Protein AF-A0A932NVS7-F1 (afdb_monomer_lite)

Secondary structure (DSSP, 8-state):
-HHHHHHHHHHHHHHHHHHHHHHH-HHHHHHHHHHHHHHTT--TT------TTSHHHHHHHSPPP--

pLDDT: mean 81.09, std 6.89, range [47.22, 89.62]

Foldseek 3Di:
DVVVVVVVVVVVVVVVVLVVCCVVPVVLSVLVVVVVVVVVVDDPPDDDDDDCPDPVVCCVVDPDDDD

Radius of gyration: 15.68 Å; chains: 1; bounding box: 35×20×44 Å

Sequence (67 aa):
EQSQRLQGEGDATATAIYAAAYEQNPHFYIFLRTLEAYDDILTPETLLVLPGDSAMFRLLSNPPSGK

Structure (mmCIF, N/CA/C/O backbone):
data_AF-A0A932NVS7-F1
#
_entry.id   AF-A0A932NVS7-F1
#
loop_
_atom_site.group_PDB
_atom_site.id
_atom_site.type_symbol
_atom_site.label_atom_id
_atom_site.label_alt_id
_atom_site.label_comp_id
_atom_site.label_asym_id
_atom_site.label_entity_id
_atom_site.label_seq_id
_atom_site.pdbx_PDB_ins_code
_atom_site.Cartn_x
_atom_site.Cartn_y
_atom_site.Cartn_z
_atom_site.occupancy
_atom_site.B_iso_or_equiv
_atom_site.auth_seq_id
_atom_site.auth_comp_id
_atom_site.auth_asym_id
_atom_site.auth_atom_id
_atom_site.pdbx_PDB_model_num
ATOM 1 N N . GLU A 1 1 ? -10.401 -10.783 25.734 1.00 70.81 1 GLU A N 1
ATOM 2 C CA . GLU A 1 1 ? -11.820 -10.552 25.374 1.00 70.81 1 GLU A CA 1
ATOM 3 C C . GLU A 1 1 ? -12.094 -9.177 24.758 1.00 70.81 1 GLU A C 1
ATOM 5 O O . GLU A 1 1 ? -12.445 -9.136 23.588 1.00 70.81 1 GLU A O 1
ATOM 10 N N . GLN A 1 2 ? -11.901 -8.045 25.454 1.00 75.81 2 GLN A N 1
ATOM 11 C CA . GLN A 1 2 ? -12.185 -6.718 24.860 1.00 75.81 2 GLN A CA 1
ATOM 12 C C . GLN A 1 2 ? -11.336 -6.380 23.621 1.00 75.81 2 GLN A C 1
ATOM 14 O O . GLN A 1 2 ? -11.879 -5.872 22.648 1.00 75.81 2 GLN A O 1
ATOM 19 N N . SER A 1 3 ? -10.039 -6.707 23.621 1.00 83.31 3 SER A N 1
ATOM 20 C CA . SER A 1 3 ? -9.158 -6.480 22.461 1.00 83.31 3 SER A CA 1
ATOM 21 C C . SER A 1 3 ? -9.579 -7.292 21.228 1.00 83.31 3 SER A C 1
ATOM 23 O O . SER A 1 3 ? -9.574 -6.752 20.130 1.00 83.31 3 SER A O 1
ATOM 25 N N . GLN A 1 4 ? -10.027 -8.538 21.410 1.00 83.00 4 GLN A N 1
ATOM 26 C CA . GLN A 1 4 ? -10.513 -9.381 20.310 1.00 83.00 4 GLN A CA 1
ATOM 27 C C . GLN A 1 4 ? -11.847 -8.886 19.744 1.00 83.00 4 GLN A C 1
ATOM 29 O O . GLN A 1 4 ? -12.048 -8.954 18.538 1.00 83.00 4 GLN A O 1
ATOM 34 N N . ARG A 1 5 ? -12.748 -8.354 20.586 1.00 85.25 5 ARG A N 1
ATOM 35 C CA . ARG A 1 5 ? -13.972 -7.701 20.089 1.00 85.25 5 ARG A CA 1
ATOM 36 C C . ARG A 1 5 ? -13.652 -6.458 19.269 1.00 85.25 5 ARG A C 1
ATOM 38 O O . ARG A 1 5 ? -14.209 -6.305 18.194 1.00 85.25 5 ARG A O 1
ATOM 45 N N . LEU A 1 6 ? -12.745 -5.610 19.757 1.00 88.38 6 LEU A N 1
ATOM 46 C CA . LEU A 1 6 ? -12.359 -4.386 19.055 1.00 88.38 6 LEU A CA 1
ATOM 47 C C . LEU A 1 6 ? -11.701 -4.699 17.700 1.00 88.38 6 LEU A C 1
ATOM 49 O O . LEU A 1 6 ? -12.000 -4.045 16.708 1.00 88.38 6 LEU A O 1
ATOM 53 N N . GLN A 1 7 ? -10.856 -5.735 17.647 1.00 85.81 7 GLN A N 1
ATOM 54 C CA . GLN A 1 7 ? -10.299 -6.247 16.392 1.00 85.81 7 GLN A CA 1
ATOM 55 C C . GLN A 1 7 ? -11.393 -6.764 15.454 1.00 85.81 7 GLN A C 1
ATOM 57 O O . GLN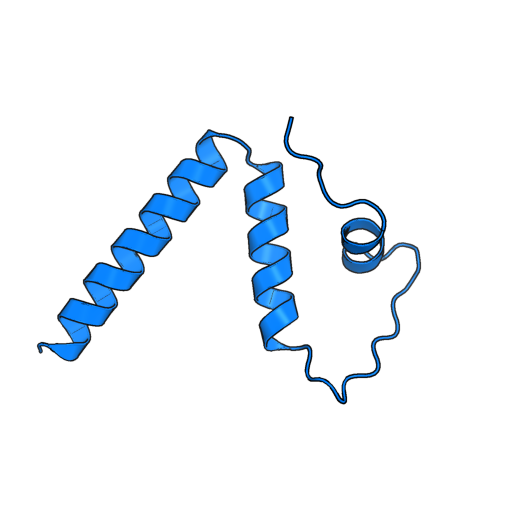 A 1 7 ? -11.441 -6.350 14.304 1.00 85.81 7 GLN A O 1
ATOM 62 N N . GLY A 1 8 ? -12.317 -7.591 15.952 1.00 88.88 8 GLY A N 1
ATOM 63 C CA . GLY A 1 8 ? -13.406 -8.132 15.135 1.00 88.88 8 GLY A CA 1
ATOM 64 C C . GLY A 1 8 ? -14.358 -7.062 14.588 1.00 88.88 8 GLY A C 1
ATOM 65 O O . GLY A 1 8 ? -14.805 -7.161 13.449 1.00 88.88 8 GLY A O 1
ATOM 66 N N . GLU A 1 9 ? -14.647 -6.016 15.365 1.00 89.62 9 GLU A N 1
ATOM 67 C CA . GLU A 1 9 ? -15.435 -4.855 14.921 1.00 89.62 9 GLU A CA 1
ATOM 68 C C . GLU A 1 9 ? -14.693 -4.051 13.834 1.00 89.62 9 GLU A C 1
ATOM 70 O O . GLU A 1 9 ? -15.305 -3.607 12.855 1.00 89.62 9 GLU A O 1
ATOM 75 N N . GLY A 1 10 ? -13.369 -3.916 13.966 1.00 88.81 10 GLY A N 1
ATOM 76 C CA . GLY A 1 10 ? -12.502 -3.309 12.956 1.00 88.81 10 GLY A CA 1
ATOM 77 C C . GLY A 1 10 ? -12.473 -4.105 11.651 1.00 88.81 10 GLY A C 1
ATOM 78 O O . GLY A 1 10 ? -12.726 -3.541 10.586 1.00 88.81 10 GLY A O 1
ATOM 79 N N . ASP A 1 11 ? -12.261 -5.418 11.734 1.00 85.62 11 ASP A N 1
ATOM 80 C CA . ASP A 1 11 ? -12.223 -6.318 10.577 1.00 85.62 11 ASP A CA 1
ATOM 81 C C . ASP A 1 11 ? -13.565 -6.339 9.833 1.00 85.62 11 ASP A C 1
ATOM 83 O O . ASP A 1 11 ? -13.605 -6.297 8.598 1.00 85.62 11 ASP A O 1
ATOM 87 N N . ALA A 1 12 ? -14.682 -6.343 10.570 1.00 88.69 12 ALA A N 1
ATOM 88 C CA . ALA A 1 12 ? -16.022 -6.268 9.994 1.00 88.69 12 ALA A CA 1
ATOM 89 C C . ALA A 1 12 ? -16.248 -4.947 9.243 1.00 88.69 12 ALA A C 1
ATOM 91 O O . ALA A 1 12 ? -16.794 -4.940 8.138 1.00 88.69 12 ALA A O 1
ATOM 92 N N . THR A 1 13 ? -15.788 -3.832 9.815 1.00 88.88 13 THR A N 1
ATOM 93 C CA . THR A 1 13 ? -15.917 -2.504 9.203 1.00 88.88 13 THR A CA 1
ATOM 94 C C . THR A 1 13 ? -15.056 -2.379 7.948 1.00 88.88 13 THR A C 1
ATOM 96 O O . THR A 1 13 ? -15.547 -1.931 6.912 1.00 88.88 13 THR A O 1
ATOM 99 N N . ALA A 1 14 ? -13.800 -2.831 8.004 1.00 83.00 14 ALA A N 1
ATOM 100 C CA . ALA A 1 14 ? -12.907 -2.853 6.849 1.00 83.00 14 ALA A CA 1
ATOM 101 C C . ALA A 1 14 ? -13.498 -3.701 5.714 1.00 83.00 14 ALA A C 1
ATOM 103 O O . ALA A 1 14 ? -13.594 -3.245 4.576 1.00 83.00 14 ALA A O 1
ATOM 104 N N . THR A 1 15 ? -13.998 -4.896 6.040 1.00 82.56 15 THR A N 1
ATOM 105 C CA . THR A 1 15 ? -14.656 -5.789 5.074 1.00 82.56 15 THR A CA 1
ATOM 106 C C . THR A 1 15 ? -15.867 -5.127 4.414 1.00 82.56 15 THR A C 1
ATOM 108 O O . THR A 1 15 ? -16.024 -5.219 3.198 1.00 82.56 15 THR A O 1
ATOM 111 N N . ALA A 1 16 ? -16.704 -4.423 5.182 1.00 86.62 16 ALA A N 1
ATOM 112 C CA . ALA A 1 16 ? -17.870 -3.720 4.648 1.00 86.62 16 ALA A CA 1
ATOM 113 C C . ALA A 1 16 ? -17.484 -2.573 3.694 1.00 86.62 16 ALA A C 1
ATOM 115 O O . ALA A 1 16 ? -18.094 -2.424 2.635 1.00 86.62 16 ALA A O 1
ATOM 116 N N . ILE A 1 17 ? -16.449 -1.796 4.031 1.00 83.31 17 ILE A N 1
ATOM 117 C CA . ILE A 1 17 ? -15.922 -0.725 3.169 1.00 83.31 17 ILE A CA 1
ATOM 118 C C . ILE A 1 17 ? -15.361 -1.312 1.869 1.00 83.31 17 ILE A C 1
ATOM 120 O O . ILE A 1 17 ? -15.658 -0.809 0.784 1.00 83.31 17 ILE A O 1
ATOM 124 N N . TYR A 1 18 ? -14.599 -2.403 1.962 1.00 74.38 18 TYR A N 1
ATOM 125 C CA . TYR A 1 18 ? -14.056 -3.093 0.795 1.00 74.38 18 TYR A CA 1
ATOM 126 C C . TYR A 1 18 ? -15.153 -3.659 -0.113 1.00 74.38 18 TYR A C 1
ATOM 128 O O . TYR A 1 18 ? -15.074 -3.494 -1.331 1.00 74.38 18 TYR A O 1
ATOM 136 N N . ALA A 1 19 ? -16.197 -4.267 0.458 1.00 80.00 19 ALA A N 1
ATOM 137 C CA . ALA A 1 19 ? -17.3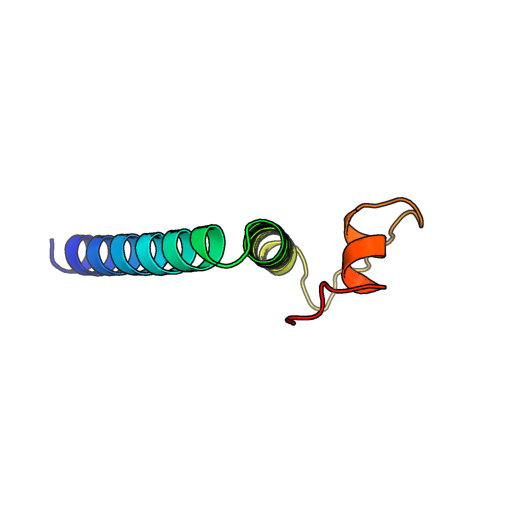44 -4.762 -0.300 1.00 80.00 19 ALA A CA 1
ATOM 138 C C . ALA A 1 19 ? -18.082 -3.624 -1.025 1.00 80.00 19 ALA A C 1
ATOM 140 O O . ALA A 1 19 ? -18.323 -3.718 -2.226 1.00 80.00 19 ALA A O 1
ATOM 141 N N . ALA A 1 20 ? -18.348 -2.510 -0.337 1.00 81.94 20 ALA A N 1
ATOM 142 C CA . ALA A 1 20 ? -18.998 -1.344 -0.934 1.00 81.94 20 ALA A CA 1
ATOM 143 C C . ALA A 1 20 ? -18.162 -0.716 -2.067 1.00 81.94 20 ALA A C 1
ATOM 145 O O . ALA A 1 20 ? -18.707 -0.303 -3.090 1.00 81.94 20 ALA A O 1
ATOM 146 N N . ALA A 1 21 ? -16.835 -0.664 -1.915 1.00 76.94 21 ALA A N 1
ATOM 147 C CA . ALA A 1 21 ? -15.935 -0.180 -2.960 1.00 76.94 21 ALA A CA 1
ATOM 148 C C . ALA A 1 21 ? -15.919 -1.113 -4.182 1.00 76.94 21 ALA A C 1
ATOM 150 O O . ALA A 1 21 ? -15.915 -0.636 -5.317 1.00 76.94 21 ALA A O 1
ATOM 151 N N . TYR A 1 22 ? -15.949 -2.432 -3.963 1.00 73.56 22 TYR A N 1
ATOM 152 C CA . TYR A 1 22 ? -16.034 -3.423 -5.036 1.00 73.56 22 TYR A CA 1
ATOM 153 C C . TYR A 1 22 ? -17.350 -3.318 -5.815 1.00 73.56 22 TYR A C 1
ATOM 155 O O . TYR A 1 22 ? -17.333 -3.364 -7.043 1.00 7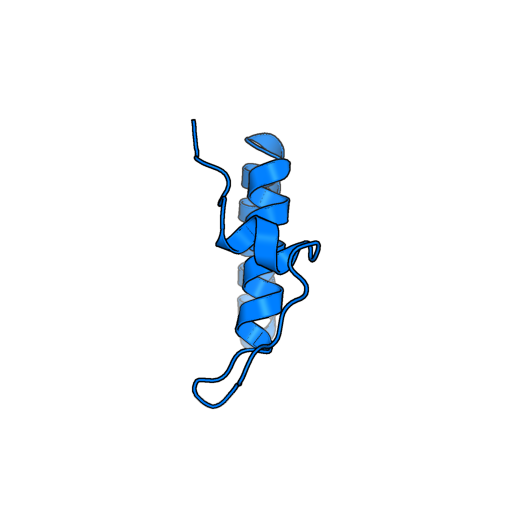3.56 22 TYR A O 1
ATOM 163 N N . GLU A 1 23 ? -18.476 -3.127 -5.122 1.00 78.75 23 GLU A N 1
ATOM 164 C CA . GLU A 1 23 ? -19.794 -2.944 -5.746 1.00 78.75 23 GLU A CA 1
ATOM 165 C C . GLU A 1 23 ? -19.872 -1.674 -6.604 1.00 78.75 23 GLU A C 1
ATOM 167 O O . GLU A 1 23 ? -20.528 -1.674 -7.646 1.00 78.75 23 GLU A O 1
ATOM 172 N N . GLN A 1 24 ? -19.189 -0.600 -6.197 1.00 80.50 24 GLN A N 1
ATOM 173 C CA . GLN A 1 24 ? -19.161 0.657 -6.948 1.00 80.50 24 GLN A CA 1
ATOM 174 C C . GLN A 1 24 ? -18.179 0.618 -8.120 1.00 80.50 24 GLN A C 1
ATOM 176 O O . GLN A 1 24 ? -18.498 1.091 -9.211 1.00 80.50 24 GLN A O 1
ATOM 181 N N . ASN A 1 25 ? -16.974 0.082 -7.908 1.00 81.56 25 ASN A N 1
ATOM 182 C CA . ASN A 1 25 ? -15.959 -0.028 -8.948 1.00 81.56 25 ASN A CA 1
ATOM 183 C C . ASN A 1 25 ? -14.929 -1.135 -8.621 1.00 81.56 25 ASN A C 1
ATOM 185 O O . ASN A 1 25 ? -13.960 -0.896 -7.889 1.00 81.56 25 ASN A O 1
ATOM 189 N N . PRO A 1 26 ? -15.056 -2.325 -9.238 1.00 78.56 26 PRO A N 1
ATOM 190 C CA . PRO A 1 26 ? -14.127 -3.436 -9.029 1.00 78.56 26 PRO A CA 1
ATOM 191 C C . PRO A 1 26 ? -12.668 -3.095 -9.361 1.00 78.56 26 PRO A C 1
ATOM 193 O O . PRO A 1 26 ? -11.749 -3.583 -8.703 1.00 78.56 26 PRO A O 1
ATOM 196 N N . HIS A 1 27 ? -12.435 -2.239 -10.363 1.00 77.31 27 HIS A N 1
ATOM 197 C CA . HIS A 1 27 ? -11.087 -1.831 -10.764 1.00 77.31 27 HIS A CA 1
ATOM 198 C C . HIS A 1 27 ? -10.440 -0.905 -9.731 1.00 77.31 27 HIS A C 1
ATOM 200 O O . HIS A 1 27 ? -9.242 -1.020 -9.473 1.00 77.31 27 HIS A O 1
ATOM 206 N N . PHE A 1 28 ? -11.226 -0.023 -9.114 1.00 78.00 28 PHE A N 1
ATOM 207 C CA . PHE A 1 28 ? -10.752 0.851 -8.044 1.00 78.00 28 PHE A CA 1
ATOM 208 C C . PHE A 1 28 ? -10.399 0.059 -6.779 1.00 78.00 28 PHE A C 1
ATOM 210 O O . PHE A 1 28 ? -9.353 0.297 -6.181 1.00 78.00 28 PHE A O 1
ATOM 217 N N . TYR A 1 29 ? -11.213 -0.937 -6.416 1.00 80.56 29 TYR A N 1
ATOM 218 C CA . TYR A 1 29 ? -10.907 -1.834 -5.299 1.00 80.56 29 TYR A CA 1
ATOM 219 C C . TYR A 1 29 ? -9.587 -2.591 -5.505 1.00 80.56 29 TYR A C 1
ATOM 221 O O . TYR A 1 29 ? -8.727 -2.594 -4.623 1.00 80.56 29 TYR A O 1
ATOM 229 N N . ILE A 1 30 ? -9.402 -3.202 -6.683 1.00 80.44 30 ILE A N 1
ATOM 230 C CA . ILE A 1 30 ? -8.164 -3.925 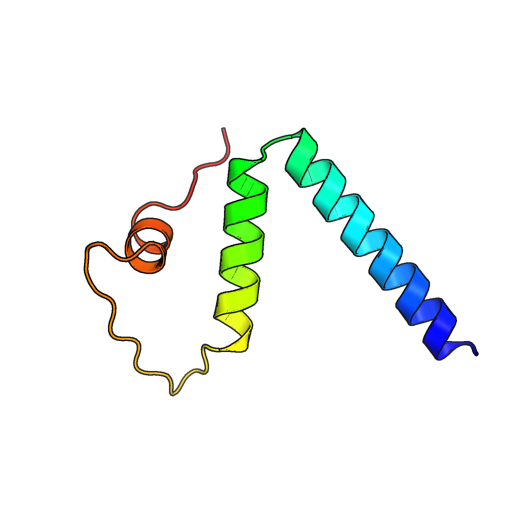-7.010 1.00 80.44 30 ILE A CA 1
ATOM 231 C C . ILE A 1 30 ? -6.963 -2.978 -6.943 1.00 80.44 30 ILE A C 1
ATOM 233 O O . ILE A 1 30 ? -5.928 -3.345 -6.391 1.00 80.44 30 ILE A O 1
ATOM 237 N N . PHE A 1 31 ? -7.103 -1.755 -7.456 1.00 81.19 31 PHE A N 1
ATOM 238 C CA . PHE A 1 31 ? -6.066 -0.731 -7.371 1.00 81.19 31 PHE A CA 1
ATOM 239 C C . PHE A 1 31 ? -5.693 -0.397 -5.921 1.00 81.19 31 PHE A C 1
ATOM 241 O O . PHE A 1 31 ? -4.514 -0.458 -5.577 1.00 81.19 31 PHE A O 1
ATOM 248 N N . LEU A 1 32 ? -6.680 -0.115 -5.066 1.00 80.00 32 LEU A N 1
ATOM 249 C CA . LEU A 1 32 ? -6.449 0.243 -3.666 1.00 80.00 32 LEU A CA 1
ATOM 250 C C . LEU A 1 32 ? -5.775 -0.895 -2.888 1.00 80.00 32 LEU A C 1
ATOM 252 O O . LEU A 1 32 ? -4.769 -0.661 -2.224 1.00 80.00 32 LEU A O 1
ATOM 256 N N . ARG A 1 33 ? -6.255 -2.139 -3.029 1.00 82.25 33 ARG A N 1
ATOM 257 C CA . ARG A 1 33 ? -5.624 -3.299 -2.372 1.00 82.25 33 ARG A CA 1
ATOM 258 C C . ARG A 1 33 ? -4.205 -3.562 -2.856 1.00 82.25 33 ARG A C 1
ATOM 260 O O . ARG A 1 33 ? -3.362 -4.000 -2.080 1.00 82.25 33 ARG A O 1
ATOM 267 N N . THR A 1 34 ? -3.944 -3.303 -4.135 1.00 82.56 34 THR A N 1
ATOM 268 C CA . THR A 1 34 ? -2.599 -3.432 -4.702 1.00 82.56 34 THR A CA 1
ATOM 269 C C . THR A 1 34 ? -1.658 -2.380 -4.111 1.00 82.56 34 THR A C 1
ATOM 271 O O . THR A 1 34 ? -0.514 -2.704 -3.818 1.00 82.56 34 THR A O 1
ATOM 274 N N . LEU A 1 35 ? -2.136 -1.150 -3.882 1.00 82.88 35 LEU A N 1
ATOM 275 C CA . LEU A 1 35 ? -1.356 -0.105 -3.216 1.00 82.88 35 LEU A CA 1
ATOM 276 C C . LEU A 1 35 ? -1.073 -0.420 -1.745 1.00 82.88 35 LEU A C 1
ATOM 278 O O . LEU A 1 35 ? 0.072 -0.282 -1.337 1.00 82.88 35 LEU A O 1
ATOM 282 N N . GLU A 1 36 ? -2.067 -0.873 -0.976 1.00 83.31 36 GLU A N 1
ATOM 283 C CA . GLU A 1 36 ? -1.865 -1.279 0.428 1.00 83.31 36 GLU A CA 1
ATOM 284 C C . GLU A 1 36 ? -0.779 -2.355 0.547 1.00 83.31 36 GLU A C 1
ATOM 286 O O . GLU A 1 36 ? 0.148 -2.228 1.338 1.00 83.31 36 GLU A O 1
ATOM 291 N N . ALA A 1 37 ? -0.841 -3.383 -0.305 1.00 82.69 37 ALA A N 1
ATOM 292 C CA . ALA A 1 37 ? 0.157 -4.449 -0.315 1.00 82.69 37 ALA A CA 1
ATOM 293 C C . ALA A 1 37 ? 1.566 -3.960 -0.700 1.00 82.69 37 ALA A C 1
ATOM 295 O O . ALA A 1 37 ? 2.555 -4.612 -0.366 1.00 82.69 37 ALA A O 1
ATOM 296 N N . TYR A 1 38 ? 1.667 -2.850 -1.437 1.00 81.19 38 TYR A N 1
ATOM 297 C CA . TYR A 1 38 ? 2.944 -2.226 -1.774 1.00 81.19 38 TYR A CA 1
ATOM 298 C C . TYR A 1 38 ? 3.447 -1.283 -0.678 1.00 81.19 38 TYR A C 1
ATOM 300 O O . TYR A 1 38 ? 4.654 -1.200 -0.481 1.00 81.19 38 TYR A O 1
ATOM 308 N N . ASP A 1 39 ? 2.563 -0.617 0.059 1.00 80.44 39 ASP A N 1
ATOM 309 C CA . ASP A 1 39 ? 2.939 0.238 1.192 1.00 80.44 39 ASP A CA 1
ATOM 310 C C . ASP A 1 39 ? 3.656 -0.572 2.287 1.00 80.44 39 ASP A C 1
ATOM 312 O O . ASP A 1 39 ? 4.702 -0.161 2.783 1.00 80.44 39 ASP A O 1
ATOM 316 N N . ASP A 1 40 ? 3.192 -1.799 2.550 1.00 78.88 40 ASP A N 1
ATOM 317 C CA . ASP A 1 40 ? 3.794 -2.716 3.532 1.00 78.88 40 ASP A CA 1
ATOM 318 C C . ASP A 1 40 ? 5.266 -3.078 3.241 1.00 78.88 40 ASP A C 1
ATOM 320 O O . ASP A 1 40 ? 6.005 -3.482 4.143 1.00 78.88 40 ASP A O 1
ATOM 324 N N . ILE A 1 41 ? 5.701 -2.975 1.981 1.00 78.31 41 ILE A N 1
ATOM 325 C CA . ILE A 1 41 ? 7.042 -3.385 1.529 1.00 78.31 41 ILE A CA 1
ATOM 326 C C . ILE A 1 41 ? 7.946 -2.207 1.153 1.00 78.31 41 ILE A C 1
ATOM 328 O O . ILE A 1 41 ? 9.147 -2.410 0.961 1.00 78.31 41 ILE A O 1
ATOM 332 N N . LEU A 1 42 ? 7.402 -0.996 1.024 1.00 82.50 42 LEU A N 1
ATOM 333 C CA . LEU A 1 42 ? 8.145 0.191 0.612 1.00 82.50 42 LEU A CA 1
ATOM 334 C C . LEU A 1 42 ? 8.521 1.030 1.837 1.00 82.50 42 LEU A C 1
ATOM 336 O O . LEU A 1 42 ? 7.708 1.763 2.389 1.00 82.50 42 LEU A O 1
ATOM 340 N N . THR A 1 43 ? 9.790 0.973 2.236 1.00 81.25 43 THR A N 1
ATOM 341 C CA . THR A 1 43 ? 10.356 1.902 3.230 1.00 81.25 43 THR A CA 1
ATOM 342 C C . THR A 1 43 ? 11.042 3.091 2.544 1.00 81.25 43 THR A C 1
ATOM 344 O O . THR A 1 43 ? 11.371 3.003 1.357 1.00 81.25 43 THR A O 1
ATOM 347 N N . PRO A 1 44 ? 11.333 4.197 3.258 1.00 81.38 44 PRO A N 1
ATOM 348 C CA . PRO A 1 44 ? 12.060 5.341 2.692 1.00 81.38 44 PRO A CA 1
ATOM 349 C C . PRO A 1 44 ? 13.432 4.991 2.090 1.00 81.38 44 PRO A C 1
ATOM 351 O O . PRO A 1 44 ? 13.914 5.681 1.196 1.00 81.38 44 PRO A O 1
ATOM 354 N N . GLU A 1 45 ? 14.064 3.915 2.559 1.00 88.19 45 GLU A N 1
ATOM 355 C CA . GLU A 1 45 ? 15.358 3.416 2.081 1.00 88.19 45 GLU A CA 1
ATOM 356 C C . GLU A 1 45 ? 15.227 2.450 0.893 1.00 88.19 45 GLU A C 1
ATOM 358 O O . GLU A 1 45 ? 16.233 1.985 0.349 1.00 88.19 45 GLU A O 1
ATOM 363 N N . THR A 1 46 ? 14.001 2.117 0.484 1.00 83.62 46 THR A N 1
ATOM 364 C CA . THR A 1 46 ? 13.752 1.134 -0.567 1.00 83.62 46 THR A CA 1
ATOM 365 C C . THR A 1 46 ? 14.030 1.733 -1.943 1.00 83.62 46 THR A C 1
ATOM 367 O O . THR A 1 46 ? 13.279 2.564 -2.452 1.00 83.62 46 THR A O 1
ATOM 370 N N . LEU A 1 47 ? 15.103 1.266 -2.590 1.00 83.31 47 LEU A N 1
ATOM 371 C CA . LEU A 1 47 ? 15.337 1.529 -4.007 1.00 83.31 47 LEU A CA 1
ATOM 372 C C . LEU A 1 47 ? 14.559 0.521 -4.852 1.00 83.31 47 LEU A C 1
ATOM 374 O O . LEU A 1 47 ? 14.908 -0.654 -4.952 1.00 83.31 47 LEU A O 1
ATOM 378 N N . LEU A 1 48 ? 13.512 1.017 -5.494 1.00 82.88 48 LEU A N 1
ATOM 379 C CA . LEU A 1 48 ? 12.604 0.228 -6.302 1.00 82.88 48 LEU A CA 1
ATOM 380 C C . LEU A 1 48 ? 12.995 0.291 -7.789 1.00 82.88 48 LEU A C 1
ATOM 382 O O . LEU A 1 48 ? 12.961 1.357 -8.403 1.00 82.88 48 LEU A O 1
ATOM 386 N N . VAL A 1 49 ? 13.326 -0.858 -8.386 1.00 86.62 49 VAL A N 1
ATOM 387 C CA . VAL A 1 49 ? 13.599 -0.988 -9.829 1.00 86.62 49 VAL A CA 1
ATOM 388 C C . VAL A 1 49 ? 12.464 -1.768 -10.482 1.00 86.62 49 VAL A C 1
ATOM 390 O O . VAL A 1 49 ? 12.294 -2.959 -10.226 1.00 86.62 49 VAL A O 1
ATOM 393 N N . LEU A 1 50 ? 11.685 -1.095 -11.331 1.00 85.25 50 LEU A N 1
ATOM 394 C CA . LEU A 1 50 ? 10.530 -1.683 -12.005 1.00 85.25 50 LEU A CA 1
ATOM 395 C C . LEU A 1 50 ? 10.773 -1.846 -13.510 1.00 85.25 50 LEU A C 1
ATOM 397 O O . LEU A 1 50 ? 11.162 -0.884 -14.174 1.00 85.25 50 LEU A O 1
ATOM 401 N N . PRO A 1 51 ? 10.458 -3.019 -14.082 1.00 88.75 51 PRO A N 1
ATOM 402 C CA . PRO A 1 51 ? 10.260 -3.158 -15.518 1.00 88.75 51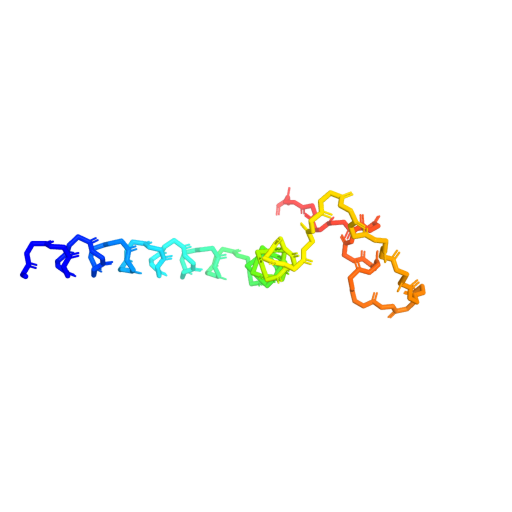 PRO A CA 1
ATOM 403 C C . PRO A 1 51 ? 9.130 -2.238 -16.007 1.00 88.75 51 PRO A C 1
ATOM 405 O O . PRO A 1 51 ? 8.100 -2.101 -15.337 1.00 88.75 51 PRO A O 1
ATOM 408 N N . GLY A 1 52 ? 9.292 -1.635 -17.189 1.00 86.56 52 GLY A N 1
ATOM 409 C CA . GLY A 1 52 ? 8.292 -0.729 -17.780 1.00 86.56 52 GLY A CA 1
ATOM 410 C C . GLY A 1 52 ? 6.962 -1.408 -18.140 1.00 86.56 52 GLY A C 1
ATOM 411 O O . GLY A 1 52 ? 5.939 -0.751 -18.308 1.00 86.56 52 GLY A O 1
ATOM 412 N N . ASP A 1 53 ? 6.950 -2.734 -18.219 1.00 85.88 53 ASP A N 1
ATOM 413 C CA . ASP A 1 53 ? 5.776 -3.576 -18.427 1.00 85.88 53 ASP A CA 1
ATOM 414 C C . ASP A 1 53 ? 5.241 -4.199 -17.124 1.00 85.88 53 ASP A C 1
ATOM 416 O O . ASP A 1 53 ? 4.307 -5.009 -17.159 1.00 85.88 53 ASP A O 1
ATOM 420 N N . SER A 1 54 ? 5.777 -3.816 -15.963 1.00 87.25 54 SER A N 1
ATOM 421 C CA . SER A 1 54 ? 5.250 -4.276 -14.680 1.00 87.25 54 SER A CA 1
ATOM 422 C C . SER A 1 54 ? 3.877 -3.663 -14.390 1.00 87.25 54 SER A C 1
ATOM 424 O O . SER A 1 54 ? 3.571 -2.522 -14.753 1.00 87.25 54 SER A O 1
ATOM 426 N N . ALA A 1 55 ? 3.021 -4.434 -13.714 1.00 81.94 55 ALA A N 1
ATOM 427 C CA . ALA A 1 55 ? 1.705 -3.961 -13.287 1.00 81.94 55 ALA A CA 1
ATOM 428 C C . ALA A 1 55 ? 1.820 -2.729 -12.377 1.00 81.94 55 ALA A C 1
ATOM 430 O O . ALA A 1 55 ? 1.077 -1.770 -12.552 1.00 81.94 55 ALA A O 1
ATOM 431 N N . MET A 1 56 ? 2.813 -2.730 -11.488 1.00 81.12 56 MET A N 1
ATOM 432 C CA . MET A 1 56 ? 3.109 -1.637 -10.569 1.00 81.12 56 MET A CA 1
ATOM 43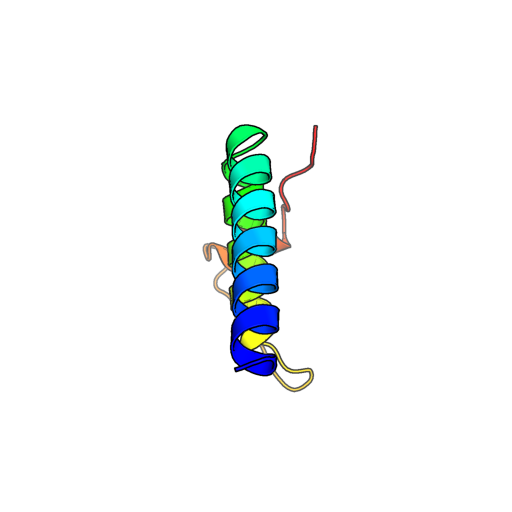3 C C . MET A 1 56 ? 3.557 -0.362 -11.290 1.00 81.12 56 MET A C 1
ATOM 435 O O . MET A 1 56 ? 3.041 0.711 -10.995 1.00 81.12 56 MET A O 1
ATOM 439 N N . PHE A 1 57 ? 4.435 -0.462 -12.295 1.00 86.00 57 PHE A N 1
ATOM 440 C CA . PHE A 1 57 ? 4.833 0.704 -13.089 1.00 86.00 57 PHE A CA 1
ATOM 441 C C . PHE A 1 57 ? 3.642 1.323 -13.827 1.00 86.00 57 PHE A C 1
ATOM 443 O O . PHE A 1 57 ? 3.448 2.538 -13.772 1.00 86.00 57 PHE A O 1
ATOM 450 N N . ARG A 1 58 ? 2.802 0.498 -14.473 1.00 84.62 58 ARG A N 1
ATOM 451 C CA . ARG A 1 58 ? 1.573 0.971 -15.136 1.00 84.62 58 ARG A CA 1
ATOM 452 C C . ARG A 1 58 ? 0.616 1.645 -14.159 1.00 84.62 58 ARG A C 1
ATOM 454 O O . ARG A 1 58 ? 0.042 2.675 -14.491 1.00 84.62 58 ARG A O 1
ATOM 461 N N . LEU A 1 59 ? 0.466 1.063 -12.974 1.00 80.25 59 LEU A N 1
ATOM 462 C CA . LEU A 1 59 ? -0.421 1.539 -11.922 1.00 80.25 59 LEU A CA 1
ATOM 463 C C . LEU A 1 59 ? 0.017 2.903 -11.367 1.00 80.25 59 LEU A C 1
ATOM 465 O O . LEU A 1 59 ? -0.819 3.783 -11.198 1.00 80.25 59 LEU A O 1
ATOM 469 N N . LEU A 1 60 ? 1.320 3.102 -11.152 1.00 82.06 60 LEU A N 1
ATOM 470 C CA . LEU A 1 60 ? 1.887 4.379 -10.703 1.00 82.06 60 LEU A CA 1
ATOM 471 C C . LEU A 1 60 ? 1.903 5.443 -11.813 1.00 82.06 60 LEU A C 1
ATOM 473 O O . LEU A 1 60 ? 1.741 6.628 -11.535 1.00 82.06 60 LEU A O 1
ATOM 477 N N . SER A 1 61 ? 2.087 5.027 -13.069 1.00 83.31 61 SER A N 1
ATOM 478 C CA . SER A 1 61 ? 2.156 5.942 -14.220 1.00 83.31 61 SER A CA 1
ATOM 479 C C . SER A 1 61 ? 0.782 6.386 -14.721 1.00 83.31 61 SER A C 1
ATOM 481 O O . SER A 1 61 ? 0.655 7.462 -15.299 1.00 83.31 61 SER A O 1
ATOM 483 N N . ASN A 1 62 ? -0.242 5.553 -14.542 1.00 81.88 62 ASN A N 1
ATOM 484 C CA . ASN A 1 62 ? -1.610 5.836 -14.953 1.00 81.88 62 ASN A CA 1
ATOM 485 C C . ASN A 1 62 ? -2.592 5.316 -13.891 1.00 81.88 62 ASN A C 1
ATOM 487 O O . ASN A 1 62 ? -3.218 4.267 -14.092 1.00 81.88 62 ASN A O 1
ATOM 491 N N . PRO A 1 63 ? -2.712 6.012 -12.745 1.00 72.62 63 PRO A N 1
ATOM 492 C CA . PRO A 1 63 ? -3.655 5.622 -11.711 1.00 72.62 63 PRO A CA 1
ATOM 493 C C . PRO A 1 63 ? -5.092 5.698 -12.256 1.00 72.62 63 PRO A C 1
ATOM 495 O O . PRO A 1 63 ? -5.420 6.615 -13.019 1.00 72.62 63 PRO A O 1
ATOM 498 N N . PRO A 1 64 ? -5.973 4.753 -11.884 1.00 69.19 64 PRO A N 1
ATOM 499 C CA . PRO A 1 64 ? -7.370 4.799 -12.271 1.00 69.19 64 PRO A CA 1
ATOM 500 C C . PRO A 1 64 ? -7.989 6.098 -11.756 1.00 69.19 64 PRO A C 1
ATOM 502 O O . PRO A 1 64 ? -7.981 6.399 -10.564 1.00 69.19 64 PRO A O 1
ATOM 505 N N . SER A 1 65 ? -8.507 6.891 -12.686 1.00 65.94 65 SER A N 1
ATOM 506 C CA . SER A 1 65 ? -9.205 8.134 -12.385 1.00 65.94 65 SER A CA 1
ATOM 507 C C . SER A 1 65 ? -10.644 7.788 -12.021 1.00 65.94 65 SER A C 1
ATOM 509 O O . SER A 1 65 ? -11.357 7.193 -12.827 1.00 65.94 65 SER A O 1
ATOM 511 N N . GLY A 1 66 ? -11.072 8.155 -10.812 1.00 59.03 66 GLY A N 1
ATOM 512 C CA . GLY A 1 66 ? -12.478 8.077 -10.428 1.00 59.03 66 GLY A CA 1
ATOM 513 C C . GLY A 1 66 ? -13.302 9.013 -11.312 1.00 59.03 66 GLY A C 1
ATOM 514 O O . GLY A 1 66 ? -13.209 10.233 -11.177 1.00 59.03 66 GLY A O 1
ATOM 515 N N . LYS A 1 67 ? -14.069 8.441 -12.235 1.00 47.22 67 LYS A N 1
ATOM 516 C CA . LYS A 1 67 ? -15.244 9.065 -12.836 1.00 47.22 67 LYS A CA 1
ATOM 517 C C . LYS A 1 67 ? -16.448 8.200 -12.527 1.00 47.22 67 LYS A C 1
ATOM 519 O O . LYS A 1 67 ? -16.281 6.962 -12.583 1.00 47.22 67 LYS A O 1
#